Protein AF-A0A7R9P274-F1 (afdb_monomer_lite)

Foldseek 3Di:
DLLVVLVVVCPVPDPLQQDLLSVLVVLLVCCVVPVPVSVVVVVLVCVLVSCLVNLLSVCVVPAPVPDPDDSCPDPSNVSLVCRNDDPPDDPVVLVVPSNVCNNVSSCVRRVVCSVPPD

pLDDT: mean 92.09, std 6.95, range [51.28, 98.19]

Secondary structure (DSSP, 8-state):
-HHHHHHHTTTTS-HHHHSHHHHHHHHHHHHHH-HHHHHHTTHHHHHHHHHHHHHHHHTSS--TTT----GGGSHHHHHHHTTT--TT--HHHHHH-TTTTHHHHHIIIIIHHHHH--

InterPro domains:
  IPR012890 Intron Large complex component GCFC2-like [PTHR12214] (2-116)
  IPR022783 GCF, C-terminal [PF07842] (21-117)

Organism: NCBI:txid61484

Structure (mmCIF, N/CA/C/O backbone):
data_AF-A0A7R9P274-F1
#
_entry.id   AF-A0A7R9P274-F1
#
loop_
_atom_site.group_PDB
_atom_site.id
_atom_site.type_symbol
_atom_site.label_atom_id
_atom_site.label_alt_id
_atom_site.label_comp_id
_atom_site.label_asym_id
_atom_site.label_entity_id
_atom_site.label_seq_id
_atom_site.pdbx_PDB_ins_code
_atom_site.Cartn_x
_atom_site.Cartn_y
_atom_site.Cartn_z
_atom_site.occupancy
_atom_site.B_iso_or_equiv
_atom_site.auth_seq_id
_atom_site.auth_comp_id
_atom_site.auth_asym_id
_atom_site.auth_atom_id
_atom_site.pdbx_PDB_model_num
ATOM 1 N N . LEU A 1 1 ? -15.972 -11.254 19.118 1.00 69.94 1 LEU A N 1
ATOM 2 C CA . LEU A 1 1 ? -17.076 -11.077 18.154 1.00 69.94 1 LEU A CA 1
ATOM 3 C C . LEU A 1 1 ? -16.559 -10.323 16.936 1.00 69.94 1 LEU A C 1
ATOM 5 O O . LEU A 1 1 ? -16.095 -10.982 16.030 1.00 69.94 1 LEU A O 1
ATOM 9 N N . ILE A 1 2 ? -16.419 -8.993 16.942 1.00 83.75 2 ILE A N 1
ATOM 10 C CA . ILE A 1 2 ? -15.941 -8.278 15.732 1.00 83.75 2 ILE A CA 1
ATOM 11 C C . ILE A 1 2 ? -14.563 -8.769 15.236 1.00 83.75 2 ILE A C 1
ATOM 13 O O . ILE A 1 2 ? -14.383 -9.003 14.047 1.00 83.75 2 ILE A O 1
ATOM 17 N N . GLU A 1 3 ? -13.595 -8.990 16.131 1.00 82.50 3 GLU A N 1
ATOM 18 C CA . GLU A 1 3 ? -12.261 -9.479 15.737 1.00 82.50 3 GLU A CA 1
ATOM 19 C C . GLU A 1 3 ? -12.251 -10.957 15.293 1.00 82.50 3 GLU A C 1
ATOM 21 O O . GLU A 1 3 ? -11.424 -11.363 14.479 1.00 82.50 3 GLU A O 1
ATOM 26 N N . SER A 1 4 ? -13.149 -11.790 15.833 1.00 83.19 4 SER A N 1
ATOM 27 C CA . SER A 1 4 ? -13.294 -13.181 15.381 1.00 83.19 4 SER A CA 1
ATOM 28 C C . SER A 1 4 ? -13.912 -13.223 13.990 1.00 83.19 4 SER A C 1
ATOM 30 O O . SER A 1 4 ? -13.389 -13.904 13.117 1.00 83.19 4 SER A O 1
ATOM 32 N N . ASP A 1 5 ? -14.944 -12.417 13.763 1.00 89.25 5 ASP A N 1
ATOM 33 C CA . ASP A 1 5 ? -15.699 -12.396 12.514 1.00 89.25 5 ASP A CA 1
ATOM 34 C C . ASP A 1 5 ? -14.867 -11.764 11.388 1.00 89.25 5 ASP A C 1
ATOM 36 O O . ASP A 1 5 ? -14.911 -12.212 10.246 1.00 89.25 5 ASP A O 1
ATOM 40 N N . ALA A 1 6 ? 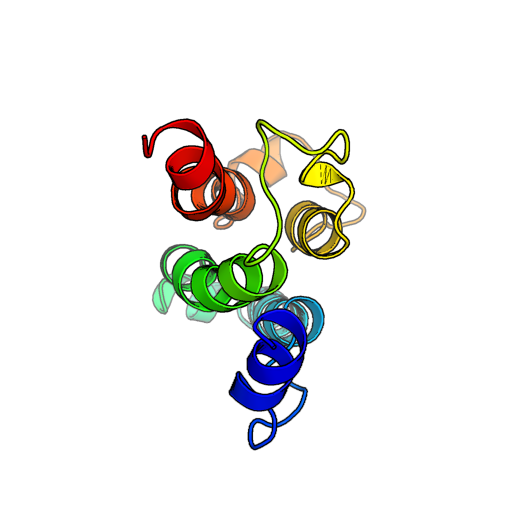-14.008 -10.791 11.717 1.00 88.19 6 ALA A N 1
ATOM 41 C CA . ALA A 1 6 ? -13.053 -10.207 10.777 1.00 88.19 6 ALA A CA 1
ATOM 42 C C . ALA A 1 6 ? -12.088 -11.242 10.171 1.00 88.19 6 ALA A C 1
ATOM 44 O O . ALA A 1 6 ? -11.655 -11.072 9.034 1.00 88.19 6 ALA A O 1
ATOM 45 N N . ARG A 1 7 ? -11.7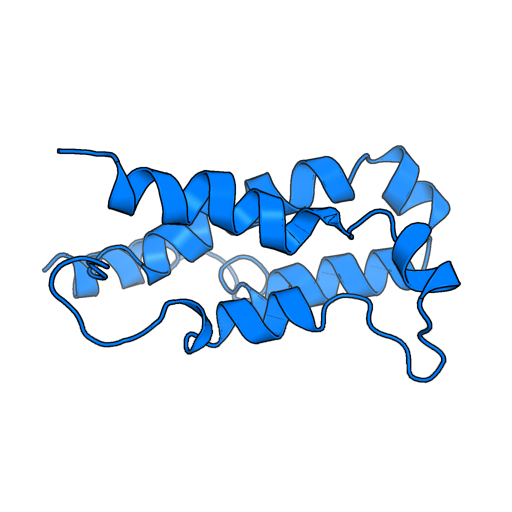54 -12.320 10.895 1.00 83.44 7 ARG A N 1
ATOM 46 C CA . ARG A 1 7 ? -10.908 -13.401 10.357 1.00 83.44 7 ARG A CA 1
ATOM 47 C C . ARG A 1 7 ? -11.638 -14.256 9.320 1.00 83.44 7 ARG A C 1
ATOM 49 O O . ARG A 1 7 ? -10.976 -14.798 8.444 1.00 83.44 7 ARG A O 1
ATOM 56 N N . LEU A 1 8 ? -12.966 -14.331 9.397 1.00 90.44 8 LEU A N 1
ATOM 57 C CA . LEU A 1 8 ? -13.794 -15.140 8.499 1.00 90.44 8 LEU A CA 1
ATOM 58 C C . LEU A 1 8 ? -14.008 -14.468 7.135 1.00 90.44 8 LEU A C 1
ATOM 60 O O . LEU A 1 8 ? -14.247 -15.147 6.149 1.00 90.44 8 LEU A O 1
ATOM 64 N N . VAL A 1 9 ? -13.863 -13.139 7.043 1.00 89.69 9 VAL A N 1
ATOM 65 C CA . VAL A 1 9 ? -14.100 -12.369 5.800 1.00 89.69 9 VAL A CA 1
ATOM 66 C C . VAL A 1 9 ? -13.250 -12.845 4.614 1.00 89.69 9 VAL A C 1
ATOM 68 O O . VAL A 1 9 ? -13.645 -12.649 3.470 1.00 89.69 9 VAL A O 1
ATOM 71 N N . PHE A 1 10 ? -12.087 -13.443 4.876 1.00 87.88 10 PHE A N 1
ATOM 72 C CA . PHE A 1 10 ? -11.171 -13.937 3.847 1.00 87.88 10 PHE A CA 1
ATOM 73 C C . PHE A 1 10 ? -10.852 -15.432 3.997 1.00 87.88 10 PHE A C 1
ATOM 75 O O . PHE A 1 10 ? -9.815 -15.878 3.510 1.00 87.88 10 PHE A O 1
ATOM 82 N N . GLU A 1 11 ? -11.688 -16.200 4.699 1.00 89.56 11 GLU A N 1
ATOM 83 C CA . GLU A 1 11 ? -11.404 -17.616 4.981 1.00 89.56 11 GLU A CA 1
ATOM 84 C C . GLU A 1 11 ? -11.390 -18.502 3.727 1.00 89.56 11 GLU A C 1
ATOM 86 O O . GLU A 1 11 ? -10.645 -19.477 3.665 1.00 89.56 11 GLU A O 1
ATOM 91 N N . ASP A 1 12 ? -12.185 -18.142 2.723 1.00 90.81 12 ASP A N 1
ATOM 92 C CA . ASP A 1 12 ? -12.323 -18.831 1.440 1.00 90.81 12 ASP A CA 1
ATOM 93 C C . ASP A 1 12 ? -11.420 -18.239 0.343 1.00 90.81 12 ASP A C 1
ATOM 95 O O . ASP A 1 12 ? -11.366 -18.747 -0.780 1.00 90.81 12 ASP A O 1
ATOM 99 N N . VAL A 1 13 ? -10.671 -17.180 0.665 1.00 89.62 13 VAL A N 1
ATOM 100 C CA . VAL A 1 13 ? -9.757 -16.510 -0.259 1.00 89.62 13 VAL A CA 1
ATOM 101 C C . VAL A 1 13 ? -8.362 -17.108 -0.128 1.00 89.62 13 VAL A C 1
ATOM 103 O O . VAL A 1 13 ? -7.803 -17.214 0.961 1.00 89.62 13 VAL A O 1
ATOM 106 N N . VAL A 1 14 ? -7.751 -17.454 -1.263 1.00 88.25 14 VAL A N 1
ATOM 107 C CA . VAL A 1 14 ? -6.364 -17.938 -1.275 1.00 88.25 14 VAL A CA 1
ATOM 108 C C . VAL A 1 14 ? -5.406 -16.884 -0.701 1.00 88.25 14 VAL A C 1
ATOM 110 O O . VAL A 1 14 ? -5.566 -15.683 -0.933 1.00 88.25 14 VAL A O 1
ATOM 113 N N . GLU A 1 15 ? -4.378 -17.337 0.025 1.00 80.00 15 GLU A N 1
ATOM 114 C CA . GLU A 1 15 ? -3.464 -16.483 0.809 1.00 80.00 15 GLU A CA 1
ATOM 115 C C . GLU A 1 15 ? -2.848 -15.326 -0.001 1.00 80.00 15 GLU A C 1
ATOM 117 O O . GLU A 1 15 ? -2.575 -14.233 0.508 1.00 80.00 15 GLU A O 1
ATOM 122 N N . GLU A 1 16 ? -2.664 -15.555 -1.299 1.00 83.25 16 GLU A N 1
ATOM 123 C CA . GLU A 1 16 ? -2.100 -14.594 -2.236 1.00 83.25 16 GLU A CA 1
ATOM 124 C C . GLU A 1 16 ? -2.941 -13.319 -2.415 1.00 83.25 16 GLU A C 1
ATOM 126 O O . GLU A 1 16 ? -2.389 -12.285 -2.793 1.00 83.25 16 GLU A O 1
ATOM 131 N N . PHE A 1 17 ? -4.241 -13.365 -2.097 1.00 84.50 17 PHE A N 1
ATOM 132 C CA . PHE A 1 17 ? -5.183 -12.254 -2.279 1.00 84.50 17 PHE A CA 1
ATOM 133 C C . PHE A 1 17 ? -5.820 -11.740 -0.981 1.00 84.50 17 PHE A C 1
ATOM 135 O O . PHE A 1 17 ? -6.636 -10.822 -1.039 1.00 84.50 17 PHE A O 1
ATOM 142 N N . CYS A 1 18 ? -5.452 -12.271 0.189 1.00 85.50 18 CYS A N 1
ATOM 143 C CA . CYS A 1 18 ? -6.016 -11.821 1.471 1.00 85.50 18 CYS A CA 1
ATOM 144 C C . CYS A 1 18 ? -5.015 -11.094 2.386 1.00 85.50 18 CYS A C 1
ATOM 146 O O . CYS A 1 18 ? -5.404 -10.469 3.378 1.00 85.50 18 CYS A O 1
ATOM 148 N N . SER A 1 19 ? -3.719 -11.119 2.054 1.00 91.12 19 SER A N 1
ATOM 149 C CA . SER A 1 19 ? -2.668 -10.447 2.822 1.00 91.12 19 SER A CA 1
ATOM 150 C C . SER A 1 19 ? -2.075 -9.261 2.053 1.00 91.12 19 SER A C 1
ATOM 152 O O . SER A 1 19 ? -1.776 -9.359 0.865 1.00 91.12 19 SER A O 1
ATOM 154 N N . VAL A 1 20 ? -1.848 -8.138 2.752 1.00 95.50 20 VAL A N 1
ATOM 155 C CA . VAL A 1 20 ? -1.192 -6.944 2.179 1.00 95.50 20 VAL A CA 1
ATOM 156 C C . VAL A 1 20 ? 0.152 -7.322 1.554 1.00 95.50 20 VAL A C 1
ATOM 158 O O . VAL A 1 20 ? 0.420 -6.958 0.417 1.00 95.50 20 VAL A O 1
ATOM 161 N N . ARG A 1 21 ? 0.962 -8.116 2.264 1.00 95.44 21 ARG A N 1
ATOM 162 C CA . ARG A 1 21 ? 2.278 -8.560 1.792 1.00 95.44 21 ARG A CA 1
ATOM 163 C C . ARG A 1 21 ? 2.186 -9.379 0.509 1.00 95.44 21 ARG A C 1
ATOM 165 O O . ARG A 1 21 ? 2.971 -9.152 -0.405 1.00 95.44 21 ARG A O 1
ATOM 172 N N . SER A 1 22 ? 1.251 -10.322 0.439 1.00 94.44 22 SER A N 1
ATOM 173 C CA . SER A 1 22 ? 1.119 -11.212 -0.717 1.00 94.44 22 SER A CA 1
ATOM 174 C C . SER A 1 22 ? 0.670 -10.447 -1.962 1.00 94.44 22 SER A C 1
ATOM 176 O O . SER A 1 22 ? 1.258 -10.610 -3.029 1.00 94.44 22 SER A O 1
ATOM 178 N N . ILE A 1 23 ? -0.304 -9.548 -1.806 1.00 95.50 23 ILE A N 1
ATOM 179 C CA . ILE A 1 23 ? -0.817 -8.709 -2.895 1.00 95.50 23 ILE A CA 1
ATOM 180 C C . ILE A 1 23 ? 0.274 -7.783 -3.422 1.00 95.50 23 ILE A C 1
ATOM 182 O O . ILE A 1 23 ? 0.534 -7.751 -4.624 1.00 95.50 23 ILE A O 1
ATOM 186 N N . VAL A 1 24 ? 0.936 -7.058 -2.518 1.00 96.44 24 VAL A N 1
ATOM 187 C CA . VAL A 1 24 ? 2.000 -6.111 -2.864 1.00 96.44 24 VAL A CA 1
ATOM 188 C C . VAL A 1 24 ? 3.143 -6.827 -3.577 1.00 96.44 24 VAL A C 1
ATOM 190 O O . VAL A 1 24 ? 3.574 -6.361 -4.623 1.00 96.44 24 VAL A O 1
ATOM 193 N N . LYS A 1 25 ? 3.553 -8.013 -3.110 1.00 95.75 25 LYS A N 1
ATOM 194 C CA . LYS A 1 25 ? 4.588 -8.823 -3.769 1.00 95.75 25 LYS A CA 1
ATOM 195 C C . LYS A 1 25 ? 4.245 -9.164 -5.227 1.00 95.75 25 LYS A C 1
ATOM 197 O O . LYS A 1 25 ? 5.133 -9.175 -6.076 1.00 95.75 25 LYS A O 1
ATOM 202 N N . ARG A 1 26 ? 2.976 -9.448 -5.546 1.00 95.38 26 ARG A N 1
ATOM 203 C CA . ARG A 1 26 ? 2.553 -9.743 -6.929 1.00 95.38 26 ARG A CA 1
ATOM 204 C C . ARG A 1 26 ? 2.610 -8.502 -7.815 1.00 95.38 26 ARG A C 1
ATOM 206 O O . ARG A 1 26 ? 3.115 -8.581 -8.932 1.00 95.38 26 ARG A O 1
ATOM 213 N N . PHE A 1 27 ? 2.129 -7.367 -7.312 1.00 97.12 27 PHE A N 1
ATOM 214 C CA . PHE A 1 27 ? 2.211 -6.099 -8.037 1.00 97.12 27 PHE A CA 1
ATOM 215 C C . PHE A 1 27 ? 3.654 -5.625 -8.214 1.00 97.12 27 PHE A C 1
ATOM 217 O O . PHE A 1 27 ? 4.008 -5.182 -9.300 1.00 97.12 27 PHE A O 1
ATOM 224 N N . GLU A 1 28 ? 4.504 -5.820 -7.209 1.00 96.38 28 GLU A N 1
ATOM 225 C CA . GLU A 1 28 ? 5.935 -5.521 -7.271 1.00 96.38 28 GLU A CA 1
ATOM 226 C C . GLU A 1 28 ? 6.634 -6.371 -8.334 1.00 96.38 28 GLU A C 1
ATOM 228 O O . GLU A 1 28 ? 7.355 -5.858 -9.188 1.00 96.38 28 GLU A O 1
ATOM 233 N N . SER A 1 29 ? 6.356 -7.679 -8.338 1.00 96.69 29 SER A N 1
ATOM 234 C CA . SER A 1 29 ? 6.867 -8.586 -9.362 1.00 96.69 29 SER A CA 1
ATOM 235 C C . SER A 1 29 ? 6.435 -8.148 -10.758 1.00 96.69 29 SER A C 1
ATOM 237 O O . SER A 1 29 ? 7.251 -8.177 -11.676 1.00 96.69 29 SER A O 1
ATOM 239 N N . TRP A 1 30 ? 5.179 -7.729 -10.938 1.00 97.19 30 TRP A N 1
ATOM 240 C CA . TRP A 1 30 ? 4.704 -7.227 -12.226 1.00 97.19 30 TRP A CA 1
ATOM 241 C C . TRP A 1 30 ? 5.412 -5.925 -12.608 1.00 97.19 30 TRP A C 1
ATOM 243 O O . TRP A 1 30 ? 5.977 -5.852 -13.696 1.00 97.19 30 TRP A O 1
ATOM 253 N N . ARG A 1 31 ? 5.497 -4.955 -11.690 1.00 95.62 31 ARG A N 1
ATOM 254 C CA . ARG A 1 31 ? 6.214 -3.682 -11.872 1.00 95.62 31 ARG A CA 1
ATOM 255 C C . ARG A 1 31 ? 7.648 -3.884 -12.363 1.00 95.62 31 ARG A C 1
ATOM 257 O O . ARG A 1 31 ? 8.108 -3.117 -13.206 1.00 95.62 31 ARG A O 1
ATOM 264 N N . PHE A 1 32 ? 8.356 -4.882 -11.831 1.00 94.81 32 PHE A N 1
ATOM 265 C CA . PHE A 1 32 ? 9.736 -5.184 -12.226 1.00 94.81 32 PHE A CA 1
ATOM 266 C C . PHE A 1 32 ? 9.861 -6.050 -13.481 1.00 94.81 32 PHE A C 1
ATOM 268 O O . PHE A 1 32 ? 10.899 -5.995 -14.134 1.00 94.81 32 PHE A O 1
ATOM 275 N N . THR A 1 33 ? 8.834 -6.829 -13.825 1.00 97.50 33 THR A N 1
ATOM 276 C CA . THR A 1 33 ? 8.853 -7.693 -15.017 1.00 97.50 33 THR A CA 1
ATOM 277 C C . THR A 1 33 ? 8.435 -6.930 -16.271 1.00 97.50 33 THR A C 1
ATOM 279 O O . THR A 1 33 ? 9.041 -7.104 -17.323 1.00 97.50 33 THR A O 1
ATOM 282 N N . ASP A 1 34 ? 7.416 -6.079 -16.155 1.00 97.50 34 ASP A N 1
ATOM 283 C CA . ASP A 1 34 ? 6.854 -5.295 -17.251 1.00 97.50 34 ASP A CA 1
ATOM 284 C C . ASP A 1 34 ? 6.292 -3.973 -16.707 1.00 97.50 34 ASP A C 1
ATOM 286 O O . ASP A 1 34 ? 5.126 -3.857 -16.315 1.00 97.50 34 ASP A O 1
ATOM 290 N N . SER A 1 35 ? 7.168 -2.970 -16.625 1.00 95.50 35 SER A N 1
ATOM 291 C CA . SER A 1 35 ? 6.809 -1.659 -16.076 1.00 95.50 35 SER A CA 1
ATOM 292 C C . SER A 1 35 ? 5.843 -0.893 -16.978 1.00 95.50 35 SER A C 1
ATOM 294 O O . SER A 1 35 ? 5.052 -0.096 -16.473 1.00 95.50 35 SER A O 1
ATOM 296 N N . ASP A 1 36 ? 5.891 -1.126 -18.288 1.00 97.62 36 ASP A N 1
ATOM 297 C CA . ASP A 1 36 ? 5.045 -0.415 -19.241 1.00 97.62 36 ASP A CA 1
ATOM 298 C C . ASP A 1 36 ? 3.610 -0.928 -19.136 1.00 97.62 36 ASP A C 1
ATOM 300 O O . ASP A 1 36 ? 2.712 -0.132 -18.857 1.00 97.62 36 ASP A O 1
ATOM 304 N N . ALA A 1 37 ? 3.396 -2.249 -19.163 1.00 98.19 37 ALA A N 1
ATOM 305 C CA . ALA A 1 37 ? 2.073 -2.826 -18.928 1.00 98.19 37 ALA A CA 1
ATOM 306 C C . ALA A 1 37 ? 1.517 -2.465 -17.538 1.00 98.19 37 ALA A C 1
ATOM 308 O O . ALA A 1 37 ? 0.324 -2.194 -17.391 1.00 98.19 37 ALA A O 1
ATOM 309 N N . TYR A 1 38 ? 2.371 -2.414 -16.508 1.00 98.06 38 TYR A N 1
ATOM 310 C CA . TYR A 1 38 ? 1.978 -1.977 -15.163 1.00 98.06 38 TYR A CA 1
ATOM 311 C C . TYR A 1 38 ? 1.433 -0.535 -15.163 1.00 98.06 38 TYR A C 1
ATOM 313 O O . TYR A 1 38 ? 0.412 -0.244 -14.527 1.00 98.06 38 TYR A O 1
ATOM 321 N N . LYS A 1 39 ? 2.090 0.378 -15.890 1.00 97.06 39 LYS A N 1
ATOM 322 C CA . LYS A 1 39 ? 1.655 1.778 -16.023 1.00 97.06 39 LYS A CA 1
ATOM 323 C C . LYS A 1 39 ? 0.396 1.900 -16.878 1.00 97.06 39 LYS A C 1
ATOM 325 O O . LYS A 1 39 ? -0.529 2.603 -16.476 1.00 97.06 39 LYS A O 1
ATOM 330 N N . GLU A 1 40 ? 0.332 1.203 -18.010 1.00 97.94 40 GLU A N 1
ATOM 331 C CA . GLU A 1 40 ? -0.821 1.204 -18.921 1.00 97.94 40 GLU A CA 1
ATOM 332 C C . GLU A 1 40 ? -2.088 0.639 -18.265 1.00 97.94 40 GLU A C 1
ATOM 334 O O . GLU A 1 40 ? -3.190 1.123 -18.515 1.00 97.94 40 GLU A O 1
ATOM 339 N N . ALA A 1 41 ? -1.942 -0.328 -17.355 1.00 98.12 41 ALA A N 1
ATOM 340 C CA . ALA A 1 41 ? -3.040 -0.851 -16.545 1.00 98.12 41 ALA A CA 1
ATOM 341 C C . ALA A 1 41 ? -3.435 0.064 -15.365 1.00 98.12 41 ALA A C 1
ATOM 343 O O . ALA A 1 41 ? -4.308 -0.293 -14.567 1.00 98.12 41 ALA A O 1
ATOM 344 N N . TYR A 1 42 ? -2.810 1.241 -15.234 1.00 97.19 42 TYR A N 1
ATOM 345 C CA . TYR A 1 42 ? -3.048 2.215 -14.166 1.00 97.19 42 TYR A CA 1
ATOM 346 C C . TYR A 1 42 ? -2.920 1.617 -12.760 1.00 97.19 42 TYR A C 1
ATOM 348 O O . TYR A 1 42 ? -3.668 1.983 -11.843 1.00 97.19 42 TYR A O 1
ATOM 356 N N . VAL A 1 43 ? -1.975 0.693 -12.563 1.00 98.00 43 VAL A N 1
ATOM 357 C CA . VAL A 1 43 ? -1.877 -0.050 -11.302 1.00 98.00 43 VAL A CA 1
ATOM 358 C C . VAL A 1 43 ? -1.670 0.885 -10.114 1.00 98.00 43 VAL A C 1
ATOM 360 O O . VAL A 1 43 ? -2.351 0.715 -9.108 1.00 98.00 43 VAL A O 1
ATOM 363 N N . SER A 1 44 ? -0.855 1.932 -10.237 1.00 96.50 44 SER A N 1
ATOM 364 C CA . SER A 1 44 ? -0.631 2.906 -9.158 1.00 96.50 44 SER A CA 1
ATOM 365 C C . SER A 1 44 ? -1.910 3.600 -8.669 1.00 96.50 44 SER A C 1
ATOM 367 O O . SER A 1 44 ? -2.020 3.961 -7.498 1.00 96.50 44 SER A O 1
ATOM 369 N N . LEU A 1 45 ? -2.927 3.737 -9.531 1.00 96.44 45 LEU A N 1
ATOM 370 C CA . LEU A 1 45 ? -4.244 4.278 -9.163 1.00 96.44 45 LEU A CA 1
ATOM 371 C C . LEU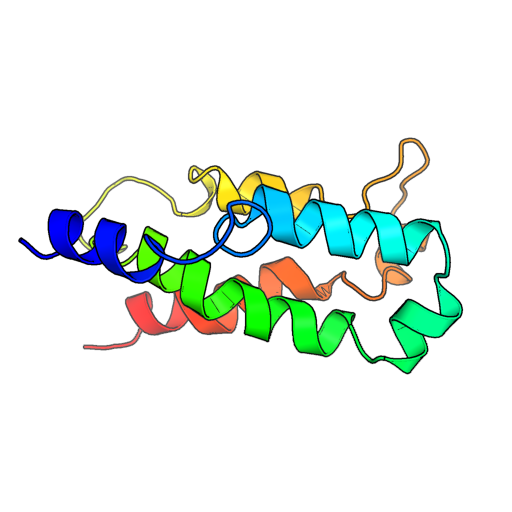 A 1 45 ? -5.168 3.222 -8.538 1.00 96.44 45 LEU A C 1
ATOM 373 O O . LEU A 1 45 ? -6.090 3.553 -7.784 1.00 96.44 45 LEU A O 1
ATOM 377 N N . CYS A 1 46 ? -4.956 1.954 -8.878 1.00 97.25 46 CYS A N 1
ATOM 378 C CA . CYS A 1 46 ? -5.768 0.824 -8.439 1.00 97.25 46 CYS A CA 1
ATOM 379 C C . CYS A 1 46 ? -5.250 0.204 -7.138 1.00 97.25 46 CYS A C 1
ATOM 381 O O . CYS A 1 46 ? -6.049 -0.227 -6.308 1.00 97.25 46 CYS A O 1
ATOM 383 N N . LEU A 1 47 ? -3.938 0.206 -6.918 1.00 97.06 47 LEU A N 1
ATOM 384 C CA . LEU A 1 47 ? -3.280 -0.449 -5.795 1.00 97.06 47 LEU A CA 1
ATOM 385 C C . LEU A 1 47 ? -3.819 0.034 -4.431 1.00 97.06 47 LEU A C 1
ATOM 387 O O . LEU A 1 47 ? -4.216 -0.815 -3.627 1.00 97.06 47 LEU A O 1
ATOM 391 N N . PRO A 1 48 ? -4.007 1.349 -4.173 1.00 97.44 48 PRO A N 1
ATOM 392 C CA . PRO A 1 48 ? -4.647 1.800 -2.936 1.00 97.44 48 PRO A CA 1
ATOM 393 C C . PRO A 1 48 ? -6.105 1.333 -2.792 1.00 97.44 48 PRO A C 1
ATOM 395 O O . PRO A 1 48 ? -6.585 1.124 -1.676 1.00 97.44 48 PRO A O 1
ATOM 398 N N . LYS A 1 49 ? -6.830 1.156 -3.906 1.00 96.75 49 LYS A N 1
ATOM 399 C CA . LYS A 1 49 ? -8.226 0.684 -3.902 1.00 96.75 49 LYS A CA 1
ATOM 400 C C . LYS A 1 49 ? -8.315 -0.796 -3.539 1.00 96.75 49 LYS A C 1
ATOM 402 O O . LYS A 1 49 ? -9.230 -1.170 -2.812 1.00 96.75 49 LYS A O 1
ATOM 407 N N . VAL A 1 50 ? -7.357 -1.602 -3.996 1.00 96.25 50 VAL A N 1
ATOM 408 C CA . VAL A 1 50 ? -7.241 -3.027 -3.650 1.00 96.25 50 VAL A CA 1
ATOM 409 C C . VAL A 1 50 ? -6.854 -3.198 -2.180 1.00 96.25 50 VAL A C 1
ATOM 411 O O . VAL A 1 50 ? -7.463 -3.983 -1.458 1.00 96.25 50 VAL A O 1
ATOM 414 N N . LEU A 1 51 ? -5.870 -2.432 -1.706 1.00 97.56 51 LEU A N 1
ATOM 415 C CA . LEU A 1 51 ? -5.335 -2.573 -0.349 1.00 97.56 51 LEU A CA 1
ATOM 416 C C . LEU A 1 51 ? -6.226 -1.944 0.728 1.00 97.56 51 LEU A C 1
ATOM 418 O O . LEU A 1 51 ? -6.261 -2.423 1.863 1.00 97.56 51 LEU A O 1
ATOM 422 N N . GLY A 1 52 ? -6.968 -0.889 0.386 1.00 96.88 52 GLY A N 1
ATOM 423 C CA . GLY A 1 52 ? -7.801 -0.135 1.321 1.00 96.88 52 GLY A CA 1
ATOM 424 C C . GLY A 1 52 ? -8.766 -0.997 2.149 1.00 96.88 52 GLY A C 1
ATOM 425 O O . GLY A 1 52 ? -8.765 -0.861 3.372 1.00 96.88 52 GLY A O 1
ATOM 426 N N . PRO A 1 53 ? -9.589 -1.880 1.547 1.00 94.81 53 PRO A N 1
ATOM 427 C CA . PRO A 1 53 ? -10.462 -2.798 2.284 1.00 94.81 53 PRO A CA 1
ATOM 428 C C . PRO A 1 53 ? -9.716 -3.712 3.265 1.00 94.81 53 PRO A C 1
ATOM 430 O O . PRO A 1 53 ? -10.149 -3.869 4.403 1.00 94.81 53 PRO A O 1
ATOM 433 N N . ILE A 1 54 ? -8.564 -4.252 2.864 1.00 94.94 54 ILE A N 1
ATOM 434 C CA . ILE A 1 54 ? -7.773 -5.179 3.685 1.00 94.94 54 ILE A CA 1
ATOM 435 C C . ILE A 1 54 ? -7.167 -4.446 4.883 1.00 94.94 54 ILE A C 1
ATOM 437 O O . ILE A 1 54 ? -7.213 -4.935 6.011 1.00 94.94 54 ILE A O 1
ATOM 441 N N . ILE A 1 55 ? -6.633 -3.243 4.662 1.00 96.06 55 ILE A N 1
ATOM 442 C CA . ILE A 1 55 ? -6.077 -2.410 5.734 1.00 96.06 55 ILE A CA 1
ATOM 443 C C . ILE A 1 55 ? -7.195 -1.921 6.664 1.00 96.06 55 ILE A C 1
ATOM 445 O O . ILE A 1 55 ? -7.030 -1.963 7.880 1.00 96.06 55 ILE A O 1
ATOM 449 N N . ARG A 1 56 ? -8.366 -1.545 6.129 1.00 95.19 56 ARG A N 1
ATOM 450 C CA . ARG A 1 56 ? -9.551 -1.212 6.941 1.00 95.19 56 ARG A CA 1
ATOM 451 C C . ARG A 1 56 ? -9.959 -2.358 7.857 1.00 95.19 56 ARG A C 1
ATOM 453 O O . ARG A 1 56 ? -10.223 -2.109 9.028 1.00 95.19 56 ARG A O 1
ATOM 460 N N . LEU A 1 57 ? -9.974 -3.589 7.346 1.00 93.75 57 LEU A N 1
ATOM 461 C CA . LEU A 1 57 ? -10.286 -4.769 8.148 1.00 93.75 57 LEU A CA 1
ATOM 462 C C . LEU A 1 57 ? -9.238 -4.999 9.246 1.00 93.75 57 LEU A C 1
ATOM 464 O O . LEU A 1 57 ? -9.595 -5.257 10.391 1.00 93.75 57 LEU A O 1
ATOM 468 N N . LYS A 1 58 ? -7.945 -4.821 8.937 1.00 91.81 58 LYS A N 1
ATOM 469 C CA . LYS A 1 58 ? -6.858 -4.901 9.933 1.00 91.81 58 LYS A CA 1
ATOM 470 C C . LYS A 1 58 ? -6.941 -3.824 11.020 1.00 91.81 58 LYS A C 1
ATOM 472 O O . LYS A 1 58 ? -6.422 -4.035 12.108 1.00 91.81 58 LYS A O 1
ATOM 477 N N . LEU A 1 59 ? -7.570 -2.690 10.724 1.00 92.94 59 LEU A N 1
ATOM 478 C CA . LEU A 1 59 ? -7.762 -1.564 11.640 1.00 92.94 59 LEU A CA 1
ATOM 479 C C . LEU A 1 59 ? -9.200 -1.485 12.175 1.00 92.94 59 LEU A C 1
ATOM 481 O O . LEU A 1 59 ? -9.618 -0.431 12.657 1.00 92.94 59 LEU A O 1
ATOM 485 N N . ILE A 1 60 ? -9.994 -2.556 12.059 1.00 91.88 60 ILE A N 1
ATOM 486 C CA . ILE A 1 60 ? -11.425 -2.506 12.386 1.00 91.88 60 ILE A CA 1
ATOM 487 C C . ILE A 1 60 ? -11.668 -2.177 13.861 1.00 91.88 60 ILE A C 1
ATOM 489 O O . ILE A 1 60 ? -12.546 -1.372 14.161 1.00 91.88 60 ILE A O 1
ATOM 493 N N . THR A 1 61 ? -10.844 -2.723 14.756 1.00 90.38 61 THR 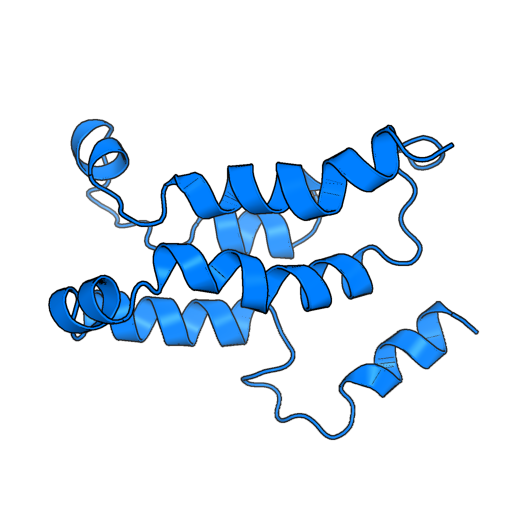A N 1
ATOM 494 C CA . THR A 1 61 ? -10.880 -2.443 16.196 1.00 90.38 61 THR A CA 1
ATOM 495 C C . THR A 1 61 ? -10.001 -1.268 16.603 1.00 90.38 61 THR A C 1
ATOM 497 O O . THR A 1 61 ? -10.171 -0.780 17.709 1.00 90.38 61 THR A O 1
ATOM 500 N N . TRP A 1 62 ? -9.103 -0.809 15.722 1.00 92.50 62 TRP A N 1
ATOM 501 C CA . TRP A 1 62 ? -8.163 0.264 16.034 1.00 92.50 62 TRP A CA 1
ATOM 502 C C . TRP A 1 62 ? -8.847 1.638 16.052 1.00 92.50 62 TRP A C 1
ATOM 504 O O . TRP A 1 62 ? -9.505 2.039 15.073 1.00 92.50 62 TRP A O 1
ATOM 514 N N . SER A 1 63 ? -8.648 2.360 17.154 1.00 89.31 63 SER A N 1
ATOM 515 C CA . SER A 1 63 ? -9.164 3.703 17.415 1.00 89.31 63 SER A CA 1
ATOM 516 C C . SER A 1 63 ? -8.025 4.696 17.707 1.00 89.31 63 SER A C 1
ATOM 518 O O . SER A 1 63 ? -7.472 4.681 18.808 1.00 89.31 63 SER A O 1
ATOM 520 N N . PRO A 1 64 ? -7.696 5.619 16.779 1.00 88.62 64 PRO A N 1
ATOM 521 C CA . PRO A 1 64 ? -6.576 6.555 16.951 1.00 88.62 64 PRO A CA 1
ATOM 522 C C . PRO A 1 64 ? -6.727 7.526 18.128 1.00 88.62 64 PRO A C 1
ATOM 524 O O . PRO A 1 64 ? -5.751 8.138 18.544 1.00 88.62 64 PRO A O 1
ATOM 527 N N . LEU A 1 65 ? -7.950 7.727 18.627 1.00 86.06 65 LEU A N 1
ATOM 528 C CA . LEU A 1 65 ? -8.232 8.657 19.725 1.00 86.06 65 LEU A CA 1
ATOM 529 C C . LEU A 1 65 ? -8.201 7.980 21.100 1.00 86.06 65 LEU A C 1
ATOM 531 O O . LEU A 1 65 ? -8.189 8.668 22.117 1.00 86.06 65 LEU A O 1
ATOM 535 N N . GLN A 1 66 ? -8.253 6.648 21.136 1.00 85.31 66 GLN A N 1
ATOM 536 C CA . GLN A 1 66 ? -8.357 5.868 22.372 1.00 85.31 66 GLN A CA 1
ATOM 537 C C . GLN A 1 66 ? -7.129 4.988 22.607 1.00 85.31 66 GLN A C 1
ATOM 539 O O . GLN A 1 66 ? -6.821 4.669 23.753 1.00 85.31 66 GLN A O 1
ATOM 544 N N . GLU A 1 67 ? -6.429 4.594 21.546 1.00 82.06 67 GLU A N 1
ATOM 545 C CA . GLU A 1 67 ? -5.258 3.729 21.617 1.00 82.06 67 GLU A CA 1
ATOM 546 C C . GLU A 1 67 ? -3.959 4.525 21.472 1.00 82.06 67 GLU A C 1
ATOM 548 O O . GLU A 1 67 ? -3.880 5.488 20.716 1.00 82.06 67 GLU A O 1
ATOM 553 N N . SER A 1 68 ? -2.913 4.089 22.179 1.00 75.56 68 SER A N 1
ATOM 554 C CA . SER A 1 68 ? -1.565 4.671 22.097 1.00 75.56 68 SER A CA 1
ATOM 555 C C . SER A 1 68 ? -0.731 4.127 20.934 1.00 75.56 68 SER A C 1
ATOM 557 O O . SER A 1 68 ? 0.375 4.608 20.691 1.00 75.56 68 SER A O 1
ATOM 559 N N . VAL A 1 69 ? -1.218 3.093 20.241 1.00 82.69 69 VAL A N 1
ATOM 560 C CA . VAL A 1 69 ? -0.492 2.464 19.136 1.00 82.69 69 VAL A CA 1
ATOM 561 C C . VAL A 1 69 ? -0.690 3.286 17.866 1.00 82.69 69 VAL A C 1
ATOM 563 O O . VAL A 1 69 ? -1.793 3.376 17.329 1.00 82.69 69 VAL A O 1
ATOM 566 N N . GLU A 1 70 ? 0.409 3.859 17.389 1.00 89.62 70 GLU A N 1
ATOM 567 C CA . GLU A 1 70 ? 0.532 4.554 16.106 1.00 89.62 70 GLU A CA 1
ATOM 568 C C . GLU A 1 70 ? 0.272 3.597 14.933 1.00 89.62 70 GLU A C 1
ATOM 570 O O . GLU A 1 70 ? 0.708 2.439 14.952 1.00 89.62 70 GLU A O 1
ATOM 575 N N . PHE A 1 71 ? -0.407 4.069 13.882 1.00 90.69 71 PHE A N 1
ATOM 576 C CA . PHE A 1 71 ? -0.746 3.214 12.738 1.00 90.69 71 PHE A CA 1
ATOM 577 C C . PHE A 1 71 ? 0.510 2.758 11.973 1.00 90.69 71 PHE A C 1
ATOM 579 O O . PHE A 1 71 ? 0.516 1.683 11.370 1.00 90.69 71 PHE A O 1
ATOM 586 N N . GLU A 1 72 ? 1.583 3.545 12.044 1.00 93.31 72 GLU A N 1
ATOM 587 C CA . GLU A 1 72 ? 2.897 3.287 11.463 1.00 93.31 72 GLU A CA 1
ATOM 588 C C . GLU A 1 72 ? 3.560 2.036 12.053 1.00 93.31 72 GLU A C 1
ATOM 590 O O . GLU A 1 72 ? 4.367 1.395 11.388 1.00 93.31 72 GLU A O 1
ATOM 595 N N . ARG A 1 73 ? 3.182 1.619 13.271 1.00 92.94 73 ARG A N 1
ATOM 596 C CA . ARG A 1 73 ? 3.708 0.397 13.910 1.00 92.94 73 ARG A CA 1
ATOM 597 C C . ARG A 1 73 ? 3.078 -0.886 13.379 1.00 92.94 73 ARG A C 1
ATOM 599 O O . ARG A 1 73 ? 3.504 -1.988 13.734 1.00 92.94 73 ARG A O 1
ATOM 606 N N . HIS A 1 74 ? 2.035 -0.785 12.561 1.00 93.12 74 HIS A N 1
ATOM 607 C CA . HIS A 1 74 ? 1.421 -1.960 11.968 1.00 93.12 74 HIS A CA 1
ATOM 608 C C . HIS A 1 74 ? 2.245 -2.443 10.771 1.00 93.12 74 HIS A C 1
ATOM 610 O O . HIS A 1 74 ? 2.538 -1.681 9.861 1.00 93.12 74 HIS A O 1
ATOM 616 N N . LYS A 1 75 ? 2.495 -3.756 10.688 1.00 93.81 75 LYS A N 1
ATOM 617 C CA . LYS A 1 75 ? 3.300 -4.392 9.619 1.00 93.81 75 LYS A CA 1
ATOM 618 C C . LYS A 1 75 ? 2.882 -4.045 8.183 1.00 93.81 75 LYS A C 1
ATOM 620 O O . LYS A 1 75 ? 3.683 -4.176 7.260 1.00 93.81 75 LYS A O 1
ATOM 625 N N . TRP A 1 76 ? 1.615 -3.679 7.967 1.00 95.81 76 TRP A N 1
ATOM 626 C CA . TRP A 1 76 ? 1.157 -3.260 6.644 1.00 95.81 76 TRP A CA 1
ATOM 627 C C . TRP A 1 76 ? 1.818 -1.945 6.216 1.00 95.81 76 TRP A C 1
ATOM 629 O O . TRP A 1 76 ? 2.070 -1.794 5.030 1.00 95.81 76 TRP A O 1
ATOM 639 N N . TYR A 1 77 ? 2.129 -1.040 7.148 1.00 97.31 77 TYR A N 1
ATOM 640 C CA . TYR A 1 77 ? 2.744 0.250 6.854 1.00 97.31 77 TYR A CA 1
ATOM 641 C C . TYR A 1 77 ? 4.144 0.064 6.272 1.00 97.31 77 TYR A C 1
ATOM 643 O O . TYR A 1 77 ? 4.373 0.473 5.138 1.00 97.31 77 TYR A O 1
ATOM 651 N N . ASP A 1 78 ? 5.021 -0.670 6.966 1.00 96.31 78 ASP A N 1
ATOM 652 C CA . ASP A 1 78 ? 6.369 -0.996 6.471 1.00 96.31 78 ASP A CA 1
ATOM 653 C C . ASP A 1 78 ? 6.328 -1.703 5.111 1.00 96.31 78 ASP A C 1
ATOM 655 O O . ASP A 1 78 ? 7.133 -1.422 4.229 1.00 96.31 78 ASP A O 1
ATOM 659 N N . THR A 1 79 ? 5.348 -2.591 4.911 1.00 97.19 79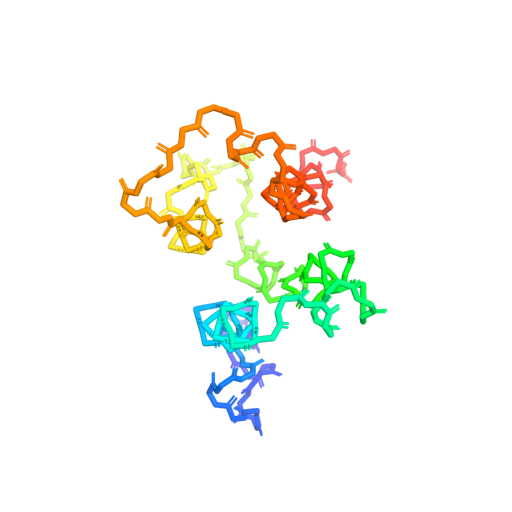 THR A N 1
ATOM 660 C CA . THR A 1 79 ? 5.164 -3.292 3.631 1.00 97.19 79 THR A CA 1
ATOM 661 C C . THR A 1 79 ? 4.882 -2.321 2.480 1.00 97.19 79 THR A C 1
ATOM 663 O O . THR A 1 79 ? 5.354 -2.550 1.372 1.00 97.19 79 THR A O 1
ATOM 666 N N . LEU A 1 80 ? 4.106 -1.257 2.716 1.00 97.56 80 LEU A N 1
ATOM 667 C CA . LEU A 1 80 ? 3.823 -0.248 1.690 1.00 97.56 80 LEU A CA 1
ATOM 668 C C . LEU A 1 80 ? 4.942 0.782 1.559 1.00 97.56 80 LEU A C 1
ATOM 670 O O . LEU A 1 80 ? 5.188 1.258 0.459 1.00 97.56 80 LEU A O 1
ATOM 674 N N . LEU A 1 81 ? 5.602 1.127 2.664 1.00 95.56 81 LEU A N 1
ATOM 675 C CA . LEU A 1 81 ? 6.710 2.078 2.681 1.00 95.56 81 LEU A CA 1
ATOM 676 C C . LEU A 1 81 ? 7.910 1.559 1.882 1.00 95.56 81 LEU A C 1
ATOM 678 O O . LEU A 1 81 ? 8.583 2.334 1.215 1.00 95.56 81 LEU A O 1
ATOM 682 N N . LEU A 1 82 ? 8.161 0.251 1.950 1.00 94.88 82 LEU A N 1
ATOM 683 C CA . LEU A 1 82 ? 9.263 -0.414 1.253 1.00 94.88 82 LEU A CA 1
ATOM 684 C C . LEU A 1 82 ? 8.877 -0.917 -0.149 1.00 94.88 82 LEU A C 1
ATOM 686 O O . LEU A 1 82 ? 9.693 -1.558 -0.806 1.00 94.88 82 LEU A O 1
ATOM 690 N N . TYR A 1 83 ? 7.649 -0.663 -0.609 1.00 96.25 83 TYR A N 1
ATOM 691 C CA . TYR A 1 83 ? 7.171 -1.148 -1.901 1.00 96.25 83 TYR A CA 1
ATOM 692 C C . TYR A 1 83 ? 7.948 -0.528 -3.062 1.00 96.25 83 TYR A C 1
ATOM 694 O O . TYR A 1 83 ? 8.005 0.693 -3.190 1.00 96.25 83 TYR A O 1
ATOM 702 N N . GLY A 1 84 ? 8.507 -1.370 -3.933 1.00 91.81 84 GLY A N 1
ATOM 703 C CA . GLY A 1 84 ? 9.234 -0.917 -5.116 1.00 91.81 84 GLY A CA 1
ATOM 704 C C . GLY A 1 84 ? 10.619 -0.335 -4.822 1.00 91.81 84 GLY A C 1
ATOM 705 O O . GLY A 1 84 ? 11.288 0.081 -5.772 1.00 91.81 84 GLY A O 1
ATOM 706 N N . LEU A 1 85 ? 11.056 -0.340 -3.554 1.00 91.88 85 LEU A N 1
ATOM 707 C CA . LEU A 1 85 ? 12.345 0.194 -3.119 1.00 91.88 85 LEU A CA 1
ATOM 708 C C . LEU A 1 85 ? 13.499 -0.602 -3.736 1.00 91.88 85 LEU A C 1
ATOM 710 O O . LEU A 1 85 ? 13.570 -1.827 -3.605 1.00 91.88 85 LEU A O 1
ATOM 714 N N . LYS A 1 86 ? 14.441 0.103 -4.366 1.00 88.38 86 LYS A N 1
ATOM 715 C CA . LYS A 1 86 ? 15.676 -0.481 -4.907 1.00 88.38 86 LYS A CA 1
ATOM 716 C C . LYS A 1 86 ? 16.889 -0.079 -4.071 1.00 88.38 86 LYS A C 1
ATOM 718 O O . LYS A 1 86 ? 16.903 0.967 -3.438 1.00 88.38 86 LYS A O 1
ATOM 723 N N . GLU A 1 87 ? 17.964 -0.863 -4.119 1.00 88.38 87 GLU A N 1
ATOM 724 C CA . GLU A 1 87 ? 19.222 -0.501 -3.437 1.00 88.38 87 GLU A CA 1
ATOM 725 C C . GLU A 1 87 ? 19.825 0.814 -3.964 1.00 88.38 87 GLU A C 1
ATOM 727 O O . GLU A 1 87 ? 20.482 1.541 -3.226 1.00 88.38 87 GLU A O 1
ATOM 732 N N . SER A 1 88 ? 19.575 1.138 -5.236 1.00 90.75 88 SER A N 1
ATOM 733 C CA . SER A 1 88 ? 20.042 2.360 -5.895 1.00 90.75 88 SER A CA 1
ATOM 734 C C . SER A 1 88 ? 19.081 3.550 -5.756 1.00 90.75 88 SER A C 1
ATOM 736 O O . SER A 1 88 ? 19.217 4.512 -6.515 1.00 90.75 88 SER A O 1
ATOM 738 N N . GLU A 1 89 ? 18.072 3.468 -4.880 1.00 90.44 89 GLU A N 1
ATOM 739 C CA . GLU A 1 89 ? 17.052 4.510 -4.732 1.00 90.44 89 GLU A CA 1
ATOM 740 C C . GLU A 1 89 ? 17.679 5.856 -4.346 1.00 90.44 89 GLU A C 1
ATOM 742 O O . GLU A 1 89 ? 18.592 5.940 -3.524 1.00 90.44 89 GLU A O 1
ATOM 747 N N . ASN A 1 90 ? 17.177 6.931 -4.944 1.00 93.56 90 ASN A N 1
ATOM 748 C CA . ASN A 1 90 ? 17.565 8.296 -4.619 1.00 93.56 90 ASN A CA 1
ATOM 749 C C . ASN A 1 90 ? 16.374 9.235 -4.828 1.00 93.56 90 ASN A C 1
ATOM 751 O O . ASN A 1 90 ? 15.331 8.828 -5.334 1.00 93.56 90 ASN A O 1
ATOM 755 N N . GLU A 1 91 ? 16.525 10.500 -4.442 1.00 92.38 91 GLU A N 1
ATOM 756 C CA . GLU A 1 91 ? 15.421 11.461 -4.494 1.00 92.38 91 GLU A CA 1
ATOM 757 C C . GLU A 1 91 ? 14.859 11.662 -5.912 1.00 92.38 91 GLU A C 1
ATOM 759 O O . GLU A 1 91 ? 13.655 11.837 -6.076 1.00 92.38 91 GLU A O 1
ATOM 764 N N . GLU A 1 92 ? 15.703 11.602 -6.945 1.00 93.56 92 GLU A N 1
ATOM 765 C CA . GLU A 1 92 ? 15.257 11.776 -8.328 1.00 93.56 92 GLU A CA 1
ATOM 766 C C . GLU A 1 92 ? 14.457 10.568 -8.827 1.00 93.56 92 GLU A C 1
ATOM 768 O O . GLU A 1 92 ? 13.400 10.737 -9.433 1.00 93.56 92 GLU A O 1
ATOM 773 N N . LEU A 1 93 ? 14.903 9.350 -8.508 1.00 91.94 93 LEU A N 1
ATOM 774 C CA . LEU A 1 93 ? 14.152 8.128 -8.806 1.00 91.94 93 LEU A CA 1
ATOM 775 C C . LEU A 1 93 ? 12.819 8.089 -8.052 1.00 91.94 93 LEU A C 1
ATOM 777 O O . LEU A 1 93 ? 11.791 7.781 -8.653 1.00 91.94 93 LEU A O 1
ATOM 781 N N . LEU A 1 94 ? 12.813 8.515 -6.788 1.00 90.56 94 LEU A N 1
ATOM 782 C CA . LEU A 1 94 ? 11.609 8.573 -5.967 1.00 90.56 94 LEU A CA 1
ATOM 783 C C . LEU A 1 94 ? 10.557 9.528 -6.553 1.00 90.56 94 LEU A C 1
ATOM 785 O O . LEU A 1 94 ? 9.365 9.226 -6.532 1.00 90.56 94 LEU A O 1
ATOM 789 N N . ARG A 1 95 ? 10.974 10.672 -7.114 1.00 90.94 95 ARG A N 1
ATOM 790 C CA . ARG A 1 95 ? 10.060 11.614 -7.794 1.00 90.94 95 ARG A CA 1
ATOM 791 C C . ARG A 1 95 ? 9.425 11.027 -9.051 1.00 90.94 95 ARG A C 1
ATOM 793 O O . ARG A 1 95 ? 8.341 11.461 -9.436 1.00 90.94 95 ARG A O 1
ATOM 800 N N . GLN A 1 96 ? 10.101 10.078 -9.690 1.00 92.31 96 GLN A N 1
ATOM 801 C CA . GLN A 1 96 ? 9.631 9.392 -10.891 1.00 92.31 96 GLN A CA 1
ATOM 802 C C . GLN A 1 96 ? 8.867 8.100 -10.567 1.00 92.31 96 GLN A C 1
ATOM 804 O O . GLN A 1 96 ? 8.323 7.474 -11.480 1.00 92.31 96 GLN A O 1
ATOM 809 N N . ASP A 1 97 ? 8.805 7.695 -9.292 1.00 93.50 97 ASP A N 1
ATOM 810 C CA . ASP A 1 97 ? 8.092 6.494 -8.873 1.00 93.50 97 ASP A CA 1
ATOM 811 C C . ASP A 1 97 ? 6.579 6.662 -9.123 1.00 93.50 97 ASP A C 1
ATOM 813 O O . ASP A 1 97 ? 5.942 7.542 -8.528 1.00 93.50 97 ASP A O 1
ATOM 817 N N . PRO A 1 98 ? 5.964 5.821 -9.980 1.00 94.69 98 PRO A N 1
ATOM 818 C CA . PRO A 1 98 ? 4.536 5.920 -10.270 1.00 94.69 98 PRO A CA 1
ATOM 819 C C . PRO A 1 98 ? 3.664 5.650 -9.029 1.00 94.69 98 PRO A C 1
ATOM 821 O O . PRO A 1 98 ? 2.538 6.140 -8.940 1.00 94.69 98 PRO A O 1
ATOM 824 N N . ASP A 1 99 ? 4.191 4.920 -8.044 1.00 96.75 99 ASP A N 1
ATOM 825 C CA . ASP A 1 99 ? 3.527 4.522 -6.808 1.00 96.75 99 ASP A CA 1
ATOM 826 C C . ASP A 1 99 ? 3.867 5.431 -5.611 1.00 96.75 99 ASP A C 1
ATOM 828 O O . ASP A 1 99 ? 3.421 5.151 -4.499 1.00 96.75 99 ASP A O 1
ATOM 832 N N . LEU A 1 100 ? 4.560 6.565 -5.812 1.00 95.31 100 LEU A N 1
ATOM 833 C CA . LEU A 1 100 ? 4.922 7.530 -4.753 1.00 95.31 100 LEU A CA 1
ATOM 834 C C . LEU A 1 100 ? 3.734 7.935 -3.855 1.00 95.31 100 LEU A C 1
ATOM 836 O O . LEU A 1 100 ? 3.879 8.245 -2.671 1.00 95.31 100 LEU A O 1
ATOM 840 N N . ARG A 1 101 ? 2.521 7.948 -4.418 1.00 96.25 101 ARG A N 1
ATOM 841 C CA . ARG A 1 101 ? 1.283 8.316 -3.714 1.00 96.25 101 ARG A CA 1
ATOM 842 C C . ARG A 1 101 ? 0.630 7.167 -2.945 1.00 96.25 101 ARG A C 1
ATOM 844 O O . ARG A 1 101 ? -0.356 7.426 -2.261 1.00 96.25 101 ARG A O 1
ATOM 851 N N . LEU A 1 102 ? 1.163 5.946 -2.985 1.00 97.69 102 LEU A N 1
ATOM 852 C CA . LEU A 1 102 ? 0.565 4.763 -2.360 1.00 97.69 102 LEU A CA 1
ATOM 853 C C . LEU A 1 102 ? 0.286 4.965 -0.864 1.00 97.69 102 LEU A C 1
ATOM 855 O O . LEU A 1 102 ? -0.872 4.910 -0.442 1.00 97.69 102 LEU A O 1
ATOM 859 N N . VAL A 1 103 ? 1.326 5.240 -0.070 1.00 97.50 103 VAL A N 1
ATOM 860 C CA . VAL A 1 103 ? 1.184 5.463 1.378 1.00 97.50 103 VAL A CA 1
ATOM 861 C C . VAL A 1 103 ? 0.316 6.697 1.671 1.00 97.50 103 VAL A C 1
ATOM 863 O O . VAL A 1 103 ? -0.671 6.541 2.397 1.00 97.50 103 VAL A O 1
ATOM 866 N N . PRO A 1 104 ? 0.566 7.887 1.075 1.00 97.19 104 PRO A N 1
ATOM 867 C CA . PRO A 1 104 ? -0.297 9.053 1.270 1.00 97.19 104 PRO A CA 1
ATOM 868 C C . PRO A 1 104 ? -1.778 8.785 0.980 1.00 97.19 104 PRO A C 1
ATOM 870 O O . PRO A 1 104 ? -2.641 9.192 1.754 1.00 97.19 104 PRO A O 1
ATOM 873 N N . THR A 1 105 ? -2.095 8.074 -0.105 1.00 98.19 105 THR A N 1
ATOM 874 C CA . THR A 1 105 ? -3.479 7.756 -0.469 1.00 98.19 105 THR A CA 1
ATOM 875 C C . THR A 1 105 ? -4.110 6.762 0.503 1.00 98.19 105 THR A C 1
ATOM 877 O O . THR A 1 105 ? -5.281 6.921 0.846 1.00 98.19 105 THR A O 1
ATOM 880 N N . ILE A 1 106 ? -3.370 5.767 1.000 1.00 98.12 106 ILE A N 1
ATOM 881 C CA . ILE A 1 106 ? -3.880 4.878 2.054 1.00 98.12 106 ILE A CA 1
ATOM 882 C C . ILE A 1 106 ? -4.174 5.664 3.333 1.00 98.12 106 ILE A C 1
ATOM 884 O O . ILE A 1 106 ? -5.268 5.524 3.882 1.00 98.12 106 ILE A O 1
ATOM 888 N N . VAL A 1 107 ? -3.261 6.532 3.775 1.00 96.94 107 VAL A N 1
ATOM 889 C CA . VAL A 1 107 ? -3.481 7.393 4.948 1.00 96.94 107 VAL A CA 1
ATOM 890 C C . VAL A 1 107 ? -4.733 8.248 4.752 1.00 96.94 107 VAL A C 1
ATOM 892 O O . VAL A 1 107 ? -5.636 8.226 5.590 1.00 96.94 107 VAL A O 1
ATOM 895 N N . GLU A 1 108 ? -4.848 8.918 3.605 1.00 97.00 108 GLU A N 1
ATOM 896 C CA . GLU A 1 108 ? -5.986 9.777 3.278 1.00 97.00 108 GLU A CA 1
ATOM 897 C C . GLU A 1 108 ? -7.322 9.018 3.265 1.00 97.00 108 GLU A C 1
ATOM 899 O O . GLU A 1 108 ? -8.329 9.511 3.771 1.00 97.00 108 GLU A O 1
ATOM 904 N N . LYS A 1 109 ? -7.358 7.810 2.688 1.00 96.50 109 LYS A N 1
ATOM 905 C CA . LYS A 1 109 ? -8.607 7.061 2.469 1.00 96.50 109 LYS A CA 1
ATOM 906 C C . LYS A 1 109 ? -8.961 6.081 3.587 1.00 96.50 109 LYS A C 1
ATOM 908 O O . LYS A 1 109 ? -10.094 5.594 3.609 1.00 96.50 109 LYS A O 1
ATOM 913 N N . VAL A 1 110 ? -8.027 5.740 4.473 1.00 96.00 110 VAL A N 1
ATOM 914 C CA . VAL A 1 110 ? -8.227 4.731 5.530 1.00 96.00 110 VAL A CA 1
ATOM 915 C C . VAL A 1 110 ? -8.056 5.324 6.922 1.00 96.00 110 VAL A C 1
ATOM 917 O O . VAL A 1 110 ? -8.910 5.089 7.776 1.00 96.00 110 VAL A O 1
ATOM 920 N N . ILE A 1 111 ? -6.998 6.106 7.144 1.00 94.75 111 ILE A N 1
ATOM 921 C CA . ILE A 1 111 ? -6.645 6.622 8.471 1.00 94.75 111 ILE A CA 1
ATOM 922 C C . ILE A 1 111 ? -7.409 7.910 8.781 1.00 94.75 111 ILE A C 1
ATOM 924 O O . ILE A 1 111 ? -8.100 7.978 9.796 1.00 94.75 111 ILE A O 1
ATOM 928 N N . LEU A 1 112 ? -7.377 8.908 7.890 1.00 93.94 112 LEU A N 1
ATOM 929 C CA . LEU A 1 112 ? -8.056 10.192 8.129 1.00 93.94 112 LEU A CA 1
ATOM 930 C C . LEU A 1 112 ? -9.565 10.066 8.422 1.00 93.94 112 LEU A C 1
ATOM 932 O O . LEU A 1 112 ? -10.052 10.783 9.302 1.00 93.94 112 LEU A O 1
ATOM 936 N N . PRO A 1 113 ? -10.333 9.154 7.787 1.00 93.56 113 PRO A N 1
ATOM 937 C CA . PRO A 1 113 ? -11.737 8.954 8.139 1.00 93.56 113 PRO A CA 1
ATOM 938 C C . PRO A 1 113 ? -11.957 8.503 9.589 1.00 93.56 113 PRO A C 1
ATOM 940 O O . PRO A 1 113 ? -13.016 8.783 10.140 1.00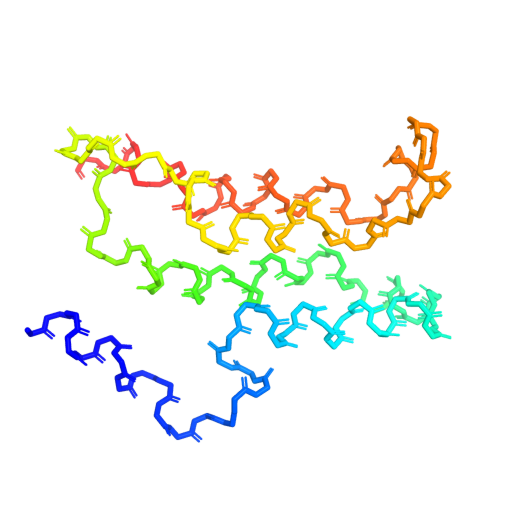 93.56 113 PRO A O 1
ATOM 943 N N . LYS A 1 114 ? -10.981 7.835 10.221 1.00 90.62 114 LYS A N 1
ATOM 944 C CA . LYS A 1 114 ? -11.045 7.449 11.643 1.00 90.62 114 LYS A CA 1
ATOM 945 C C . LYS A 1 114 ? -10.722 8.603 12.597 1.00 90.62 114 LYS A C 1
ATOM 947 O O . LYS A 1 114 ? -11.073 8.519 13.765 1.00 90.62 114 LYS A O 1
ATOM 952 N N . LEU A 1 115 ? -10.083 9.668 12.107 1.00 87.69 115 LEU A N 1
ATOM 953 C CA . LEU A 1 115 ? -9.799 10.888 12.875 1.00 87.69 115 LEU A CA 1
ATOM 954 C C . LEU A 1 115 ? -10.931 11.920 12.792 1.00 87.69 115 LEU A C 1
ATOM 956 O O . LEU A 1 115 ? -11.057 12.778 13.659 1.00 87.69 115 LEU A O 1
ATOM 960 N N . THR A 1 116 ? -11.722 11.872 11.720 1.00 83.25 116 THR A N 1
ATOM 961 C CA . THR A 1 116 ? -12.690 12.926 11.374 1.00 83.25 116 THR A CA 1
ATOM 962 C C . THR A 1 116 ? -14.147 12.503 11.524 1.00 83.25 116 THR A C 1
ATOM 964 O O . THR A 1 116 ? -15.015 13.368 11.649 1.00 83.25 116 THR A O 1
ATOM 967 N N . ARG A 1 117 ? -14.447 11.197 11.539 1.00 62.69 117 ARG A N 1
ATOM 968 C CA . ARG A 1 117 ? -15.793 10.707 11.856 1.00 62.69 117 ARG A CA 1
ATOM 969 C C . ARG A 1 117 ? -16.039 10.823 13.360 1.00 62.69 117 ARG A C 1
ATOM 971 O O . ARG A 1 117 ? -15.435 10.088 14.135 1.00 62.69 117 ARG A O 1
ATOM 978 N N . LYS A 1 118 ? -16.907 11.769 13.730 1.00 51.28 118 LYS A N 1
ATOM 979 C CA . LYS A 1 118 ? -17.622 11.769 15.012 1.00 51.28 118 LYS A CA 1
ATOM 980 C C . LYS A 1 118 ? -18.636 10.633 15.053 1.00 51.28 118 LYS A C 1
ATOM 982 O O . LYS A 1 118 ? -19.201 10.332 13.975 1.00 51.28 118 LYS A O 1
#

Radius of gyration: 15.45 Å; chains: 1; bounding box: 38×32×42 Å

Sequence (118 aa):
LIESDARLVFEDVVEEFCSVRSIVKRFESWRFTDSDAYKEAYVSLCLPKVLGPIIRLKLITWSPLQESVEFERHKWYDTLLLYGLKESENEELLRQDPDLRLVPTIVEKVILPKLTRK